Protein AF-A0A6V8P0T5-F1 (afdb_monomer)

Mean predicted aligned error: 10.93 Å

Organism: NCBI:txid2754717

Secondary structure (DSSP, 8-state):
-HHHHHHHHHHHHHHHHHHHTT-HHHHHHHHHHIIIIIIIIIIHHHHHHHHHHS-TT-HHHHHHHHHHHHHHHHHHHHHHHHHHHHHHHHHHHHHHHHHHSSTT-

Sequence (105 aa):
DRWAMSRLQTLTAKITSAYERFDFHEVYHLLRNFCVVDMSSFYLDILKDRLYTFKSDSKERRAAQWALNRILLTMTGLMNLSARYFVAWSKMTVRNINSTYIFFI

Structure (mmCIF, N/CA/C/O backbone):
data_AF-A0A6V8P0T5-F1
#
_entry.id   AF-A0A6V8P0T5-F1
#
loop_
_atom_site.group_PDB
_atom_site.id
_atom_site.type_symbol
_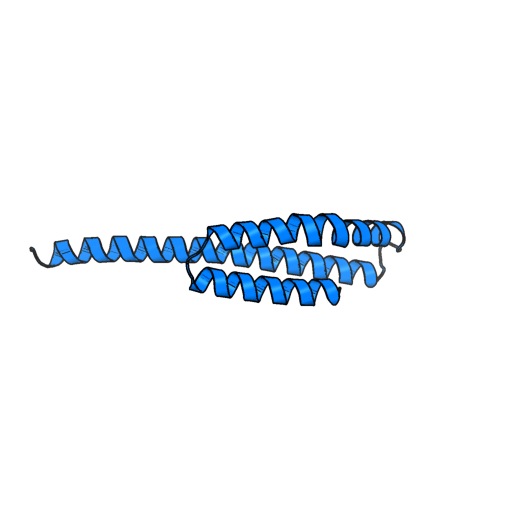atom_site.label_atom_id
_atom_site.label_alt_id
_atom_site.label_comp_id
_atom_site.label_asym_id
_atom_site.label_entity_id
_atom_site.label_seq_id
_atom_site.pdbx_PDB_ins_code
_atom_site.Cartn_x
_atom_site.Cartn_y
_atom_site.Cartn_z
_atom_site.occupancy
_atom_site.B_iso_or_equiv
_atom_site.auth_seq_id
_atom_site.auth_comp_id
_atom_site.auth_asym_id
_atom_site.auth_atom_id
_atom_site.pdbx_PDB_model_num
ATOM 1 N N . ASP A 1 1 ? 2.987 -1.683 -12.323 1.00 65.75 1 ASP A N 1
ATOM 2 C CA . ASP A 1 1 ? 2.450 -0.506 -11.598 1.00 65.75 1 ASP A CA 1
ATOM 3 C C . ASP A 1 1 ? 0.931 -0.513 -11.450 1.00 65.75 1 ASP A C 1
ATOM 5 O O . ASP A 1 1 ? 0.454 -0.559 -10.324 1.00 65.75 1 ASP A O 1
ATOM 9 N N . ARG A 1 2 ? 0.150 -0.546 -12.542 1.00 71.50 2 ARG A N 1
ATOM 10 C CA . ARG A 1 2 ? -1.331 -0.504 -12.478 1.00 71.50 2 ARG A CA 1
ATOM 11 C C . ARG A 1 2 ? -1.957 -1.638 -11.644 1.00 71.50 2 ARG A C 1
ATOM 13 O O . ARG A 1 2 ? -2.876 -1.388 -10.872 1.00 71.50 2 ARG A O 1
ATOM 20 N N . TRP A 1 3 ? -1.406 -2.852 -11.742 1.00 77.12 3 TRP A N 1
ATOM 21 C CA . TRP A 1 3 ? -1.812 -4.000 -10.917 1.00 77.12 3 TRP A CA 1
ATOM 22 C C . TRP A 1 3 ? -1.616 -3.738 -9.414 1.00 77.12 3 TRP A C 1
ATOM 24 O O . TRP A 1 3 ? -2.549 -3.900 -8.631 1.00 77.12 3 TRP A O 1
ATOM 34 N N . ALA A 1 4 ? -0.444 -3.225 -9.020 1.00 74.12 4 ALA A N 1
ATOM 35 C CA . ALA A 1 4 ? -0.137 -2.911 -7.626 1.00 74.12 4 ALA A CA 1
ATOM 36 C C . ALA A 1 4 ? -1.045 -1.799 -7.066 1.00 74.12 4 ALA A C 1
ATOM 38 O O . ALA A 1 4 ? -1.496 -1.890 -5.928 1.00 74.12 4 ALA A O 1
ATOM 39 N N . MET A 1 5 ? -1.387 -0.786 -7.875 1.00 75.94 5 MET A N 1
ATOM 40 C CA . MET A 1 5 ? -2.334 0.268 -7.474 1.00 75.94 5 MET A CA 1
ATOM 41 C C . MET A 1 5 ? -3.758 -0.265 -7.270 1.00 75.94 5 MET A C 1
ATOM 43 O O . MET A 1 5 ? -4.396 0.085 -6.279 1.00 75.94 5 MET A O 1
ATOM 47 N N . SER A 1 6 ? -4.247 -1.133 -8.163 1.00 83.38 6 SER A N 1
ATOM 48 C CA . SER A 1 6 ? -5.565 -1.769 -8.009 1.00 83.38 6 SER A CA 1
ATOM 49 C C . SER A 1 6 ? -5.624 -2.643 -6.755 1.00 83.38 6 SER A C 1
ATOM 51 O O . SER A 1 6 ? -6.632 -2.660 -6.040 1.00 83.38 6 SER A O 1
ATOM 53 N N . ARG A 1 7 ? -4.533 -3.359 -6.463 1.00 81.12 7 ARG A N 1
ATOM 54 C CA . ARG A 1 7 ? -4.430 -4.193 -5.268 1.00 81.12 7 ARG A CA 1
ATOM 55 C C . ARG A 1 7 ? -4.407 -3.351 -3.994 1.00 81.12 7 ARG A C 1
ATOM 57 O O . ARG A 1 7 ? -5.129 -3.664 -3.052 1.00 81.12 7 ARG A O 1
ATOM 64 N N . LEU A 1 8 ? -3.662 -2.246 -4.009 1.00 81.88 8 LEU A N 1
ATOM 65 C CA . LEU A 1 8 ? -3.612 -1.283 -2.912 1.00 81.88 8 LEU A CA 1
ATOM 66 C C . LEU A 1 8 ? -4.986 -0.657 -2.631 1.00 81.88 8 LEU A C 1
ATOM 68 O O . LEU A 1 8 ? -5.392 -0.621 -1.478 1.00 81.88 8 LEU A O 1
ATOM 72 N N . GLN A 1 9 ? -5.745 -0.254 -3.655 1.00 84.94 9 GLN A N 1
ATOM 73 C CA . GLN A 1 9 ? -7.120 0.236 -3.466 1.00 84.94 9 GLN A CA 1
ATOM 74 C C . GLN A 1 9 ? -8.029 -0.806 -2.804 1.00 84.94 9 GLN A C 1
ATOM 76 O O . GLN A 1 9 ? -8.774 -0.483 -1.880 1.00 84.94 9 GLN A O 1
ATOM 81 N N . THR A 1 10 ? -7.940 -2.063 -3.246 1.00 86.62 10 THR A N 1
ATOM 82 C CA . THR A 1 10 ? -8.717 -3.165 -2.658 1.00 86.62 10 THR A CA 1
ATOM 83 C C . THR A 1 10 ? -8.342 -3.379 -1.190 1.00 86.62 10 THR A C 1
ATOM 85 O O . THR A 1 10 ? -9.217 -3.589 -0.351 1.00 86.62 10 THR A O 1
ATOM 88 N N . LEU A 1 11 ? -7.047 -3.305 -0.866 1.00 84.94 11 LEU A N 1
ATOM 89 C CA . LEU A 1 11 ? -6.553 -3.406 0.504 1.00 84.94 11 LEU A CA 1
ATOM 90 C C . LEU A 1 11 ? -7.079 -2.257 1.371 1.00 84.94 11 LEU A C 1
ATOM 92 O O . LEU A 1 11 ? -7.588 -2.508 2.460 1.00 84.94 11 LEU A O 1
ATOM 96 N N . THR A 1 12 ? -6.995 -1.016 0.884 1.00 84.62 12 THR A N 1
ATOM 97 C CA . THR A 1 12 ? -7.489 0.160 1.608 1.00 84.62 12 THR A CA 1
ATOM 98 C C . THR A 1 12 ? -8.972 0.018 1.927 1.00 84.62 12 THR A C 1
ATOM 100 O O . THR A 1 12 ? -9.341 0.191 3.081 1.00 84.62 12 THR A O 1
ATOM 103 N N . ALA A 1 13 ? -9.802 -0.387 0.960 1.00 87.06 13 ALA A N 1
ATOM 104 C CA . ALA A 1 13 ? -11.230 -0.603 1.190 1.00 87.06 13 ALA A CA 1
ATOM 105 C C . ALA A 1 13 ? -11.492 -1.662 2.277 1.00 87.06 13 ALA A C 1
ATOM 107 O O . ALA A 1 13 ? -12.276 -1.428 3.194 1.00 87.06 13 ALA A O 1
ATOM 108 N N . LYS A 1 14 ? -10.787 -2.801 2.226 1.00 86.12 14 LYS A N 1
ATOM 109 C CA . LYS A 1 14 ? -10.916 -3.860 3.242 1.00 86.12 14 LYS A CA 1
ATOM 110 C C . LYS A 1 14 ? -10.503 -3.389 4.633 1.00 86.12 14 LYS A C 1
ATOM 112 O O . LYS A 1 14 ? -11.192 -3.694 5.603 1.00 86.12 14 LYS A O 1
ATOM 117 N N . ILE A 1 15 ? -9.399 -2.649 4.726 1.00 84.12 15 ILE A N 1
ATOM 118 C CA . ILE A 1 15 ? -8.897 -2.116 5.993 1.00 84.12 15 ILE A CA 1
ATOM 119 C C . ILE A 1 15 ? -9.867 -1.074 6.556 1.00 84.12 15 ILE A C 1
ATOM 121 O O . ILE A 1 15 ? -10.161 -1.119 7.745 1.00 84.12 15 ILE A O 1
ATOM 125 N N . THR A 1 16 ? -10.424 -0.190 5.724 1.00 83.50 16 THR A N 1
ATOM 126 C CA . THR A 1 16 ? -11.457 0.767 6.148 1.00 83.50 16 THR A CA 1
ATOM 127 C C . THR A 1 16 ? -12.682 0.051 6.716 1.00 83.50 16 THR A C 1
ATOM 129 O O . THR A 1 16 ? -13.096 0.364 7.828 1.00 83.50 16 THR A O 1
ATOM 132 N N . SER A 1 17 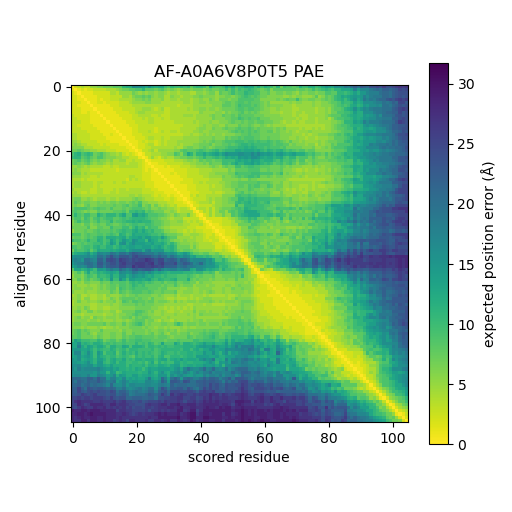? -13.206 -0.971 6.033 1.00 85.31 17 SER A N 1
ATOM 133 C CA . SER A 1 17 ? -14.342 -1.744 6.553 1.00 85.31 17 SER A CA 1
ATOM 134 C C . SER A 1 17 ? -14.006 -2.544 7.819 1.00 85.31 17 SER A C 1
ATOM 136 O O . SER A 1 17 ? -14.879 -2.772 8.651 1.00 85.31 17 SER A O 1
ATOM 138 N N . ALA A 1 18 ? -12.762 -3.000 7.985 1.00 83.44 18 ALA A N 1
ATOM 139 C CA . ALA A 1 18 ? -12.327 -3.661 9.216 1.00 83.44 18 ALA A CA 1
ATOM 140 C C . ALA A 1 18 ? -12.208 -2.667 10.388 1.00 83.44 18 ALA A C 1
ATOM 142 O O . ALA A 1 18 ? -12.612 -2.991 11.505 1.00 83.44 18 ALA A O 1
ATOM 143 N N . TYR A 1 19 ? -11.757 -1.435 10.123 1.00 76.75 19 TYR A N 1
ATOM 144 C CA . TYR A 1 19 ? -11.769 -0.346 11.103 1.00 76.75 19 TYR A CA 1
ATOM 145 C C . TYR A 1 19 ? -13.188 0.030 11.548 1.00 76.75 19 TYR A C 1
ATOM 147 O O . TYR A 1 19 ? -13.393 0.254 12.737 1.00 76.75 19 TYR A O 1
ATOM 155 N N . GLU A 1 20 ? -14.172 0.049 10.643 1.00 80.00 20 GLU A N 1
ATOM 156 C CA . GLU A 1 20 ? -15.586 0.287 10.994 1.00 80.00 20 GLU A CA 1
ATOM 157 C C . GLU A 1 20 ? -16.146 -0.778 11.946 1.00 80.00 20 GLU A C 1
ATOM 159 O O . GLU A 1 20 ? -16.978 -0.477 12.800 1.00 80.00 20 GLU A O 1
ATOM 164 N N . ARG A 1 21 ? -15.661 -2.020 11.835 1.00 83.00 21 ARG A N 1
ATOM 165 C CA . ARG A 1 21 ? -16.035 -3.132 12.721 1.00 83.00 21 ARG A CA 1
ATOM 166 C C . ARG A 1 21 ? -15.212 -3.196 14.012 1.00 83.00 21 ARG A C 1
ATOM 168 O O . ARG A 1 21 ? -15.417 -4.116 14.795 1.00 83.00 21 ARG A O 1
ATOM 175 N N . PHE A 1 22 ? -14.294 -2.248 14.232 1.00 73.75 22 PHE A N 1
ATOM 176 C CA . PHE A 1 22 ? -13.342 -2.234 15.352 1.00 73.75 22 PHE A CA 1
ATOM 177 C C . PHE A 1 22 ? -12.495 -3.513 15.483 1.00 73.75 22 PHE A C 1
ATOM 179 O O . PHE A 1 22 ? -11.965 -3.811 16.555 1.00 73.75 22 PHE A O 1
ATOM 186 N N . ASP A 1 23 ? -12.318 -4.256 14.389 1.00 80.31 23 ASP A N 1
ATOM 187 C CA . ASP A 1 23 ? -11.576 -5.513 14.393 1.00 80.31 23 ASP A CA 1
ATOM 188 C C . ASP A 1 23 ? -10.120 -5.282 13.972 1.00 80.31 23 ASP A C 1
ATOM 190 O O . ASP A 1 23 ? -9.731 -5.395 12.805 1.00 80.31 23 ASP A O 1
ATOM 194 N N . PHE A 1 24 ? -9.294 -4.901 14.947 1.00 75.31 24 PHE A N 1
ATOM 195 C CA . PHE A 1 24 ? -7.879 -4.612 14.716 1.00 75.31 24 PHE A CA 1
ATOM 196 C C . PHE A 1 24 ? -7.081 -5.859 14.319 1.00 75.31 24 PHE A C 1
ATOM 198 O O . PHE A 1 24 ? -6.076 -5.735 13.618 1.00 75.31 24 PHE A O 1
ATOM 205 N N . HIS A 1 25 ? -7.510 -7.053 14.739 1.00 81.44 25 HIS A N 1
ATOM 206 C CA . HIS A 1 25 ? -6.795 -8.291 14.434 1.00 81.44 25 HIS A CA 1
ATOM 207 C C . HIS A 1 25 ? -6.834 -8.583 12.931 1.00 81.44 25 HIS A C 1
ATOM 209 O O . HIS A 1 25 ? -5.798 -8.857 12.320 1.00 81.44 25 HIS A O 1
ATOM 215 N N . GLU A 1 26 ? -8.007 -8.409 12.321 1.00 83.56 26 GLU A N 1
ATOM 216 C CA . GLU A 1 26 ? -8.201 -8.565 10.879 1.00 83.56 26 GLU A CA 1
ATOM 217 C C . GLU A 1 26 ? -7.374 -7.548 10.074 1.00 83.56 26 GLU A C 1
ATOM 219 O O . GLU A 1 26 ? -6.754 -7.898 9.068 1.00 83.56 26 GLU A O 1
ATOM 224 N N . VAL A 1 27 ? -7.271 -6.297 10.544 1.00 83.25 27 VAL A N 1
ATOM 225 C CA . VAL A 1 27 ? -6.424 -5.271 9.903 1.00 83.25 27 VAL A CA 1
ATOM 226 C C . VAL A 1 27 ? -4.955 -5.703 9.868 1.00 83.25 27 VAL A C 1
ATOM 228 O O . VAL A 1 27 ? -4.310 -5.596 8.820 1.00 83.25 27 VAL A O 1
ATOM 231 N N . TYR A 1 28 ? -4.421 -6.214 10.984 1.00 81.81 28 TYR A N 1
ATOM 232 C CA . TYR A 1 28 ? -3.035 -6.687 11.049 1.00 81.81 28 TYR A CA 1
ATOM 233 C C . TYR A 1 28 ? -2.790 -7.883 10.124 1.00 81.81 28 TYR A C 1
ATOM 235 O O . TYR A 1 28 ? -1.771 -7.909 9.426 1.00 81.81 28 TYR A O 1
ATOM 243 N N . HIS A 1 29 ? -3.718 -8.842 10.070 1.00 86.12 29 HIS A N 1
ATOM 244 C CA . HIS A 1 29 ? -3.615 -9.989 9.163 1.00 86.12 29 HIS A CA 1
ATOM 245 C C . HIS A 1 29 ? -3.648 -9.571 7.699 1.00 86.12 29 HIS A C 1
ATOM 247 O O . HIS A 1 29 ? -2.785 -9.994 6.929 1.00 86.12 29 HIS A O 1
ATOM 2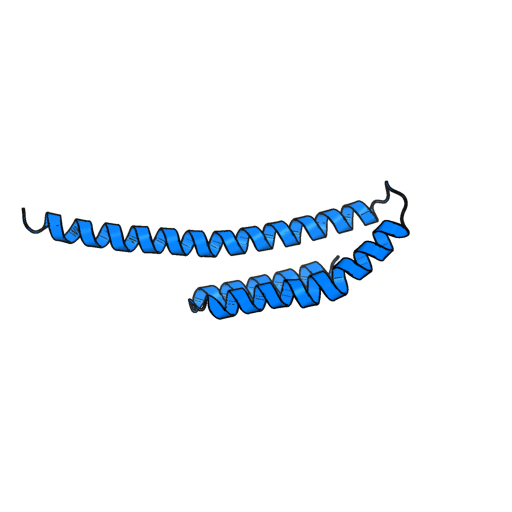53 N N . LEU A 1 30 ? -4.580 -8.697 7.313 1.00 85.25 30 LEU A N 1
ATOM 254 C CA . LEU A 1 30 ? -4.689 -8.186 5.946 1.00 85.25 30 LEU A CA 1
ATOM 255 C C . LEU A 1 30 ? -3.425 -7.435 5.517 1.00 85.25 30 LEU A C 1
ATOM 257 O O . LEU A 1 30 ? -2.915 -7.666 4.419 1.00 85.25 30 LEU A O 1
ATOM 261 N N . LEU A 1 31 ? -2.893 -6.575 6.390 1.00 83.00 31 LEU A N 1
ATOM 262 C CA . LEU A 1 31 ? -1.674 -5.817 6.119 1.00 83.00 31 LEU A CA 1
ATOM 263 C C . LEU A 1 31 ? -0.463 -6.744 5.970 1.00 83.00 31 LEU A C 1
ATOM 265 O O . LEU A 1 31 ? 0.299 -6.630 5.008 1.00 83.00 31 LEU A O 1
ATOM 269 N N . ARG A 1 32 ? -0.303 -7.694 6.899 1.00 83.62 32 ARG A N 1
ATOM 270 C CA . ARG A 1 32 ? 0.799 -8.659 6.872 1.00 83.62 32 ARG A CA 1
ATOM 271 C C . ARG A 1 32 ? 0.732 -9.545 5.633 1.00 83.62 32 ARG A C 1
ATOM 273 O O . ARG A 1 32 ? 1.753 -9.751 4.983 1.00 83.62 32 ARG A O 1
ATOM 280 N N . ASN A 1 33 ? -0.453 -10.042 5.291 1.00 85.62 33 ASN A N 1
ATOM 281 C CA . ASN A 1 33 ? -0.653 -10.886 4.119 1.00 85.62 33 ASN A CA 1
ATOM 282 C C . ASN A 1 33 ? -0.313 -10.126 2.826 1.00 85.62 33 ASN A C 1
ATOM 284 O O . ASN A 1 33 ? 0.414 -10.639 1.982 1.00 85.62 33 ASN A O 1
ATOM 288 N N . PHE A 1 34 ? -0.729 -8.862 2.714 1.00 83.44 34 PHE A N 1
ATOM 289 C CA . PHE A 1 34 ? -0.358 -8.007 1.585 1.00 83.44 34 PHE A CA 1
ATOM 290 C C . PHE A 1 34 ? 1.160 -7.781 1.482 1.00 83.44 34 PHE A C 1
ATOM 292 O O . PHE A 1 34 ? 1.732 -7.907 0.400 1.00 83.44 34 PHE A O 1
ATOM 299 N N . CYS A 1 35 ? 1.846 -7.513 2.598 1.00 80.44 35 CYS A N 1
ATOM 300 C CA . CYS A 1 35 ? 3.307 -7.395 2.605 1.00 80.44 35 CYS A CA 1
ATOM 301 C C . CYS A 1 35 ? 4.015 -8.658 2.120 1.00 80.44 35 CYS A C 1
ATOM 303 O O . CYS A 1 35 ? 4.942 -8.580 1.314 1.00 80.44 35 CYS A O 1
ATOM 305 N N . VAL A 1 36 ? 3.614 -9.811 2.649 1.00 81.00 36 VAL A N 1
ATOM 306 C CA . VAL A 1 36 ? 4.313 -11.075 2.407 1.00 81.00 36 VAL A CA 1
ATOM 307 C C . VAL A 1 36 ? 3.999 -11.610 1.011 1.00 81.00 36 VAL A C 1
ATOM 309 O O . VAL A 1 36 ? 4.911 -11.980 0.278 1.00 81.00 36 VAL A O 1
ATOM 312 N N . VAL A 1 37 ? 2.729 -11.615 0.612 1.00 78.31 37 VAL A N 1
ATOM 313 C CA . VAL A 1 37 ? 2.300 -12.223 -0.653 1.00 78.31 37 VAL A CA 1
ATOM 314 C C . VAL A 1 37 ? 2.468 -11.252 -1.817 1.00 78.31 37 VAL A C 1
ATOM 316 O O . VAL A 1 37 ? 3.186 -11.547 -2.767 1.00 78.31 37 VAL A O 1
ATOM 319 N N . ASP A 1 38 ? 1.858 -10.070 -1.746 1.00 76.31 38 ASP A N 1
ATOM 320 C CA . ASP A 1 38 ? 1.826 -9.161 -2.896 1.00 76.31 38 ASP A CA 1
ATOM 321 C C . ASP A 1 38 ? 3.150 -8.387 -3.040 1.00 76.31 38 ASP A C 1
ATOM 323 O O . ASP A 1 38 ? 3.670 -8.229 -4.149 1.00 76.31 38 ASP A O 1
ATOM 327 N N . MET A 1 39 ? 3.735 -7.928 -1.926 1.00 73.50 39 MET A N 1
ATOM 328 C CA . MET A 1 39 ? 4.973 -7.145 -1.966 1.00 73.50 39 MET A CA 1
ATOM 329 C C . MET A 1 39 ? 6.219 -8.029 -2.099 1.00 73.50 39 MET A C 1
ATOM 331 O O . MET A 1 39 ? 7.001 -7.840 -3.031 1.00 73.50 39 MET A O 1
ATOM 335 N N . SER A 1 40 ? 6.410 -8.992 -1.193 1.00 77.31 40 SER A N 1
AT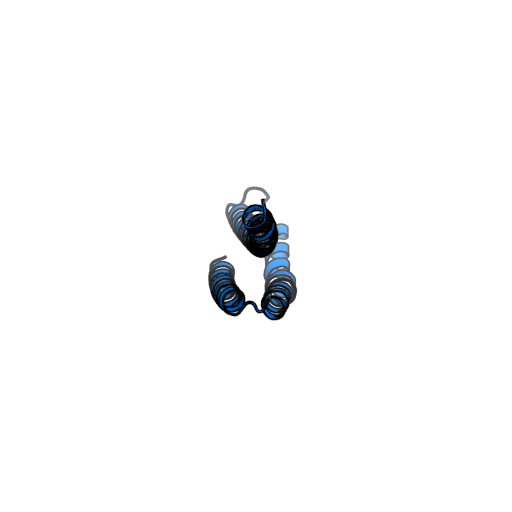OM 336 C CA . SER A 1 40 ? 7.651 -9.773 -1.140 1.00 77.31 40 SER A CA 1
ATOM 337 C C . SER A 1 40 ? 7.771 -10.777 -2.281 1.00 77.31 40 SER A C 1
ATOM 339 O O . SER A 1 40 ? 8.819 -10.833 -2.914 1.00 77.31 40 SER A O 1
ATOM 341 N N . SER A 1 41 ? 6.721 -11.559 -2.549 1.00 74.62 41 SER A N 1
ATOM 342 C CA . SER A 1 41 ? 6.794 -12.655 -3.526 1.00 74.62 41 SER A CA 1
ATOM 343 C C . SER A 1 41 ? 6.632 -12.209 -4.978 1.00 74.62 41 SER A C 1
ATOM 345 O O . SER A 1 41 ? 7.105 -12.906 -5.866 1.00 74.62 41 SER A O 1
ATOM 347 N N . PHE A 1 42 ? 5.932 -11.106 -5.246 1.00 71.62 42 PHE A N 1
ATOM 348 C CA . PHE A 1 42 ? 5.611 -10.721 -6.623 1.00 71.62 42 PHE A CA 1
ATOM 349 C C . PHE A 1 42 ? 6.250 -9.392 -7.009 1.00 71.62 42 PHE A C 1
ATOM 351 O O . PHE A 1 42 ? 6.932 -9.282 -8.028 1.00 71.62 42 PHE A O 1
ATOM 358 N N . TYR A 1 43 ? 6.064 -8.362 -6.181 1.00 74.56 43 TYR A N 1
ATOM 359 C CA . TYR A 1 43 ? 6.529 -7.027 -6.532 1.00 74.56 43 TYR A CA 1
ATOM 360 C C . TYR A 1 43 ? 8.054 -6.887 -6.446 1.00 74.56 43 TYR A C 1
ATOM 362 O O . TYR A 1 43 ? 8.649 -6.313 -7.355 1.00 74.56 43 TYR A O 1
ATOM 370 N N . LEU A 1 44 ? 8.700 -7.418 -5.400 1.00 72.50 44 LEU A N 1
ATOM 371 C CA . LEU A 1 44 ? 10.158 -7.327 -5.250 1.00 72.50 44 LEU A CA 1
ATOM 372 C C . LEU A 1 44 ? 10.920 -8.152 -6.291 1.00 72.50 44 LEU A C 1
ATOM 374 O O . LEU A 1 44 ? 11.971 -7.698 -6.736 1.00 72.50 44 LEU A O 1
ATOM 378 N N . ASP A 1 45 ? 10.400 -9.300 -6.721 1.00 76.44 45 ASP A N 1
ATOM 379 C CA . ASP A 1 45 ? 11.063 -10.117 -7.744 1.00 76.44 45 ASP A CA 1
ATOM 380 C C . ASP A 1 45 ? 10.996 -9.458 -9.128 1.00 76.44 45 ASP A C 1
ATOM 382 O O . ASP A 1 45 ? 12.017 -9.340 -9.806 1.00 76.44 45 ASP A O 1
ATOM 386 N N . ILE A 1 46 ? 9.845 -8.885 -9.497 1.00 76.81 46 ILE A N 1
ATOM 387 C CA . ILE A 1 46 ? 9.713 -8.086 -10.729 1.00 76.81 46 ILE A CA 1
ATOM 388 C C . ILE A 1 46 ? 10.552 -6.802 -10.648 1.00 76.81 46 ILE A C 1
ATOM 390 O O . ILE A 1 46 ? 11.128 -6.359 -11.645 1.00 76.81 46 ILE A O 1
ATOM 394 N N . LEU A 1 47 ? 10.619 -6.173 -9.471 1.00 74.88 47 LEU A N 1
ATOM 395 C CA . LEU A 1 47 ? 11.399 -4.955 -9.274 1.00 74.88 47 LEU A CA 1
ATOM 396 C C . LEU A 1 47 ? 12.897 -5.227 -9.404 1.00 74.88 47 LEU A C 1
ATOM 398 O O . LEU A 1 47 ? 13.579 -4.431 -10.041 1.00 74.88 47 LEU A O 1
ATOM 402 N N . LYS A 1 48 ? 13.399 -6.325 -8.824 1.00 74.06 48 LYS A N 1
ATOM 403 C CA . LYS A 1 48 ? 14.803 -6.739 -8.942 1.00 74.06 48 LYS A CA 1
ATOM 404 C C . LYS A 1 48 ? 15.178 -6.911 -10.406 1.00 74.06 48 LYS A C 1
ATOM 406 O O . LYS A 1 48 ? 16.129 -6.276 -10.847 1.00 74.06 48 LYS A O 1
ATOM 411 N N . ASP A 1 49 ? 14.388 -7.664 -11.167 1.00 71.38 49 ASP A N 1
ATOM 412 C CA . ASP A 1 49 ? 14.651 -7.895 -12.589 1.00 71.38 49 ASP A CA 1
ATOM 413 C C . ASP A 1 49 ? 14.714 -6.577 -13.383 1.00 71.38 49 ASP A C 1
ATOM 415 O O . ASP A 1 49 ? 15.667 -6.322 -14.122 1.00 71.38 49 ASP A O 1
ATOM 419 N N . ARG A 1 50 ? 13.788 -5.641 -13.125 1.00 68.81 50 ARG A N 1
ATOM 420 C CA . ARG A 1 50 ? 13.846 -4.297 -13.732 1.00 68.81 50 ARG A CA 1
ATOM 421 C C . ARG A 1 50 ? 15.020 -3.447 -13.247 1.00 68.81 50 ARG A C 1
ATOM 423 O O . ARG A 1 50 ? 15.536 -2.631 -14.006 1.00 68.81 50 ARG A O 1
ATOM 430 N N . LEU A 1 51 ? 15.430 -3.573 -11.989 1.00 66.62 51 LEU A N 1
ATOM 431 C CA . LEU A 1 51 ? 16.552 -2.799 -11.460 1.00 66.62 51 LEU A CA 1
ATOM 432 C C . LEU A 1 51 ? 17.887 -3.262 -12.055 1.00 66.62 51 LEU A C 1
ATOM 434 O O . LEU A 1 51 ? 18.784 -2.435 -12.205 1.00 66.62 51 LEU A O 1
ATOM 438 N N . TYR A 1 52 ? 18.004 -4.556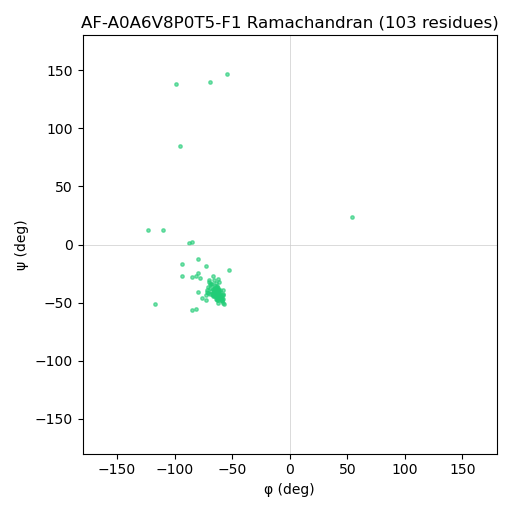 -12.370 1.00 68.25 52 TYR A N 1
ATOM 439 C CA . TYR A 1 52 ? 19.214 -5.159 -12.927 1.00 68.25 52 TYR A CA 1
ATOM 440 C C . TYR A 1 52 ? 19.316 -5.028 -14.452 1.00 68.25 52 TYR A C 1
ATOM 442 O O . TYR A 1 52 ? 20.426 -4.967 -14.972 1.00 68.25 52 TYR A O 1
ATOM 450 N N . THR A 1 53 ? 18.191 -4.946 -15.169 1.00 64.94 53 THR A N 1
ATOM 451 C CA . THR A 1 53 ? 18.178 -4.890 -16.644 1.00 64.94 53 THR A CA 1
ATOM 452 C C . THR A 1 53 ? 18.158 -3.474 -17.227 1.00 64.94 53 THR A C 1
ATOM 454 O O . THR A 1 53 ? 18.658 -3.264 -18.333 1.00 64.94 53 THR A O 1
ATOM 457 N N . PHE A 1 54 ? 17.625 -2.475 -16.515 1.00 60.03 54 PHE A N 1
ATOM 458 C CA . PHE A 1 54 ? 17.494 -1.115 -17.048 1.00 60.03 54 PHE A CA 1
ATOM 459 C C . PHE A 1 54 ? 18.619 -0.170 -16.590 1.00 60.03 54 PHE A C 1
ATOM 461 O O . PHE A 1 54 ? 19.000 -0.125 -15.421 1.00 60.03 54 PHE A O 1
ATOM 468 N N . LYS A 1 55 ? 19.116 0.660 -17.522 1.00 59.09 55 LYS A N 1
ATOM 469 C CA . LYS A 1 55 ? 20.101 1.729 -17.262 1.00 59.09 55 LYS A CA 1
ATOM 470 C C . LYS A 1 55 ? 19.605 2.675 -16.154 1.00 59.09 55 LYS A C 1
ATOM 472 O O . LYS A 1 55 ? 18.405 2.953 -16.053 1.00 59.09 55 LYS A O 1
ATOM 477 N N . SER A 1 56 ? 20.540 3.207 -15.366 1.00 60.19 56 SER A N 1
ATOM 478 C CA . SER A 1 56 ? 20.312 3.999 -14.144 1.00 60.19 56 SER A CA 1
ATOM 479 C C . SER A 1 56 ? 19.357 5.199 -14.280 1.00 60.19 56 SER A C 1
ATOM 481 O O . SER A 1 56 ? 18.770 5.593 -13.275 1.00 60.19 56 SER A O 1
ATOM 483 N N . ASP A 1 57 ? 19.154 5.734 -15.489 1.00 61.69 57 ASP A N 1
ATOM 484 C CA . ASP A 1 57 ? 18.351 6.943 -15.762 1.00 61.69 57 ASP A CA 1
ATOM 485 C C . ASP A 1 57 ? 17.016 6.682 -16.506 1.00 61.69 57 ASP A C 1
ATOM 487 O O . ASP A 1 57 ? 16.349 7.585 -17.016 1.00 61.69 57 ASP A O 1
ATOM 491 N N . SER A 1 58 ? 16.599 5.418 -16.590 1.00 70.00 58 SER A N 1
ATOM 492 C CA . SER A 1 58 ? 15.352 5.025 -17.257 1.00 70.00 58 SER A CA 1
ATOM 493 C C . SER A 1 58 ? 14.097 5.490 -16.489 1.00 70.00 58 SER A C 1
ATOM 495 O O . SER A 1 58 ? 14.022 5.442 -15.254 1.00 70.00 58 SER A O 1
ATOM 497 N N . LYS A 1 59 ? 13.072 5.952 -17.223 1.00 72.06 59 LYS A N 1
ATOM 498 C CA . LYS A 1 59 ? 11.789 6.427 -16.655 1.00 72.06 59 LYS A CA 1
ATOM 499 C C . LYS A 1 59 ? 11.055 5.311 -15.909 1.00 72.06 59 LYS A C 1
ATOM 501 O O . LYS A 1 59 ? 10.361 5.572 -14.927 1.00 72.06 59 LYS A O 1
ATOM 506 N N . GLU A 1 60 ? 11.255 4.080 -16.345 1.00 71.25 60 GLU A N 1
ATOM 507 C CA . GLU A 1 60 ? 10.680 2.852 -15.819 1.00 71.25 60 GLU A CA 1
ATOM 508 C C . GLU A 1 60 ? 11.136 2.607 -14.375 1.00 71.25 60 GLU A C 1
ATOM 510 O O . GLU A 1 60 ? 10.332 2.201 -13.533 1.00 71.25 60 GLU A O 1
ATOM 515 N N . ARG A 1 61 ? 12.394 2.942 -14.049 1.00 70.31 61 ARG A N 1
ATOM 516 C CA . ARG A 1 61 ? 12.926 2.834 -12.684 1.00 70.31 61 ARG A CA 1
ATOM 517 C C . ARG A 1 61 ? 12.284 3.855 -11.746 1.00 70.31 61 ARG A C 1
ATOM 519 O O . ARG A 1 61 ? 11.891 3.503 -10.636 1.00 70.31 61 ARG A O 1
ATOM 526 N N . ARG A 1 62 ? 12.109 5.102 -12.208 1.00 74.50 62 ARG A N 1
ATOM 527 C CA . ARG A 1 62 ? 11.426 6.164 -11.442 1.00 74.50 62 ARG A CA 1
ATOM 528 C C . ARG A 1 62 ? 9.951 5.839 -11.200 1.00 74.50 62 ARG A C 1
ATOM 530 O O . ARG A 1 62 ? 9.458 6.060 -10.097 1.00 74.50 62 ARG A O 1
ATOM 537 N N . ALA A 1 63 ? 9.262 5.276 -12.193 1.00 76.62 63 ALA A N 1
ATOM 538 C CA . ALA A 1 63 ? 7.873 4.839 -12.050 1.00 76.62 63 ALA A CA 1
ATOM 539 C C . ALA A 1 63 ? 7.727 3.748 -10.975 1.00 76.62 63 ALA A C 1
ATOM 541 O O . ALA A 1 63 ? 6.857 3.838 -10.107 1.00 76.62 63 ALA A O 1
ATOM 542 N N . ALA A 1 64 ? 8.637 2.771 -10.973 1.00 74.12 64 ALA A N 1
ATOM 543 C CA . ALA A 1 64 ? 8.624 1.691 -9.997 1.00 74.12 64 ALA A CA 1
ATOM 544 C C . ALA A 1 64 ? 8.960 2.176 -8.571 1.00 74.12 64 ALA A C 1
ATOM 546 O O . ALA A 1 64 ? 8.305 1.769 -7.608 1.00 74.12 64 ALA A O 1
ATOM 547 N N . GLN A 1 65 ? 9.923 3.098 -8.437 1.00 76.44 65 GLN A N 1
ATOM 548 C CA . GLN A 1 65 ? 10.247 3.766 -7.169 1.00 76.44 65 GLN A CA 1
ATOM 549 C C . GLN A 1 65 ? 9.069 4.586 -6.631 1.00 76.44 65 GLN A C 1
ATOM 551 O O . GLN A 1 65 ? 8.775 4.530 -5.438 1.00 76.44 65 GLN A O 1
ATOM 556 N N . TRP A 1 66 ? 8.361 5.314 -7.500 1.00 82.50 66 TRP A N 1
ATOM 557 C CA . TRP A 1 66 ? 7.176 6.077 -7.110 1.00 82.50 66 TRP A CA 1
ATOM 558 C C . TRP A 1 66 ? 6.053 5.168 -6.606 1.00 82.50 66 TRP A C 1
ATOM 560 O O . TRP A 1 66 ? 5.463 5.436 -5.559 1.00 82.50 66 TRP A O 1
ATOM 570 N N . ALA A 1 67 ? 5.788 4.064 -7.308 1.00 78.81 67 ALA A N 1
ATOM 571 C CA . ALA A 1 67 ? 4.785 3.092 -6.888 1.00 78.81 67 ALA A CA 1
ATOM 572 C C . ALA A 1 67 ? 5.135 2.463 -5.527 1.00 78.81 67 ALA A C 1
ATOM 574 O O . ALA A 1 67 ? 4.266 2.370 -4.660 1.00 78.81 67 ALA A O 1
ATOM 575 N N . LEU A 1 68 ? 6.408 2.121 -5.300 1.00 77.06 68 LEU A N 1
ATOM 576 C CA . LEU A 1 68 ? 6.877 1.564 -4.027 1.00 77.06 68 LEU A CA 1
ATOM 577 C C . LEU A 1 68 ? 6.750 2.579 -2.883 1.00 77.06 68 LEU A C 1
ATOM 579 O O . LEU A 1 68 ? 6.222 2.250 -1.822 1.00 77.06 68 LEU A O 1
ATOM 583 N N . ASN A 1 69 ? 7.137 3.834 -3.123 1.00 81.81 69 ASN A N 1
ATOM 584 C CA . ASN A 1 69 ? 6.976 4.913 -2.149 1.00 81.81 69 ASN A CA 1
ATOM 585 C C . ASN A 1 69 ? 5.496 5.134 -1.791 1.00 81.81 69 ASN A C 1
ATOM 587 O O . ASN A 1 69 ? 5.142 5.292 -0.626 1.00 81.81 69 ASN A O 1
ATOM 591 N N . ARG A 1 70 ? 4.596 5.072 -2.779 1.00 82.62 70 ARG A N 1
ATOM 592 C CA . ARG A 1 70 ? 3.158 5.234 -2.541 1.00 82.62 70 ARG A CA 1
ATOM 593 C C . ARG A 1 70 ? 2.568 4.095 -1.711 1.00 82.62 70 ARG A C 1
ATOM 595 O O . ARG A 1 70 ? 1.726 4.354 -0.850 1.00 82.62 70 ARG A O 1
ATOM 602 N N . ILE A 1 71 ? 3.017 2.860 -1.942 1.00 79.69 71 ILE A N 1
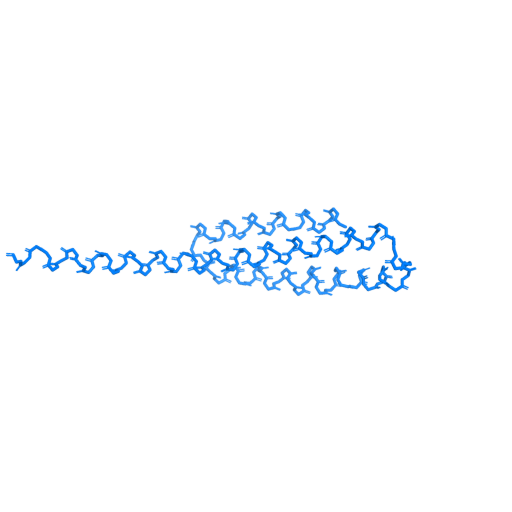ATOM 603 C CA . ILE A 1 71 ? 2.624 1.699 -1.133 1.00 79.69 71 ILE A CA 1
ATOM 604 C C . ILE A 1 71 ? 3.088 1.893 0.312 1.00 79.69 71 ILE A C 1
ATOM 606 O O . ILE A 1 71 ? 2.265 1.816 1.223 1.00 79.69 71 ILE A O 1
ATOM 610 N N . LEU A 1 72 ? 4.362 2.240 0.511 1.00 78.94 72 LEU A N 1
ATOM 611 C CA . LEU A 1 72 ? 4.939 2.479 1.833 1.00 78.94 72 LEU A CA 1
ATOM 612 C C . LEU A 1 72 ? 4.194 3.587 2.594 1.00 78.94 72 LEU A C 1
ATOM 614 O O . LEU A 1 72 ? 3.751 3.369 3.717 1.00 78.94 72 LEU A O 1
ATOM 618 N N . LEU A 1 73 ? 3.977 4.745 1.963 1.00 82.06 73 LEU A N 1
ATOM 619 C CA . LEU A 1 73 ? 3.234 5.864 2.554 1.00 82.06 73 LEU A CA 1
ATOM 620 C C . LEU A 1 73 ? 1.811 5.474 2.959 1.00 82.06 73 LEU A C 1
ATOM 622 O O . LEU A 1 73 ? 1.349 5.852 4.035 1.00 82.06 73 LEU A O 1
ATOM 626 N N . THR A 1 74 ? 1.117 4.707 2.115 1.00 80.06 74 THR A N 1
ATOM 627 C CA . THR A 1 74 ? -0.244 4.242 2.417 1.00 80.06 74 THR A CA 1
ATOM 628 C C . THR A 1 74 ? -0.233 3.324 3.637 1.00 80.06 74 THR A C 1
ATOM 630 O O . THR A 1 74 ? -1.053 3.483 4.536 1.00 80.06 74 THR A O 1
ATOM 633 N N . MET A 1 75 ? 0.729 2.405 3.712 1.00 75.31 75 MET A N 1
ATOM 634 C CA . MET A 1 75 ? 0.888 1.503 4.849 1.00 75.31 75 MET A CA 1
ATOM 635 C C . MET A 1 75 ? 1.190 2.242 6.155 1.00 75.31 75 MET A C 1
ATOM 637 O O . MET A 1 75 ? 0.526 2.005 7.164 1.00 75.31 75 MET A O 1
ATOM 641 N N . THR A 1 76 ? 2.144 3.175 6.139 1.00 79.50 76 THR A N 1
ATOM 642 C CA . THR A 1 76 ? 2.469 3.998 7.312 1.00 79.50 76 THR A CA 1
ATOM 643 C C . THR A 1 76 ? 1.279 4.864 7.730 1.00 79.50 76 THR A C 1
ATOM 645 O O . THR A 1 76 ? 1.009 5.004 8.922 1.00 79.50 76 THR A O 1
ATOM 648 N N . GLY A 1 77 ? 0.513 5.392 6.771 1.00 81.19 77 GLY A N 1
ATOM 649 C CA . GLY A 1 77 ? -0.724 6.126 7.041 1.00 81.19 77 GLY A CA 1
ATOM 650 C C . GLY A 1 77 ? -1.791 5.268 7.727 1.00 81.19 77 GLY A C 1
ATOM 651 O O . GLY A 1 77 ? -2.418 5.717 8.684 1.00 81.19 77 GLY A O 1
ATOM 652 N N . LEU A 1 78 ? -1.959 4.016 7.293 1.00 74.12 78 LEU A N 1
ATOM 653 C CA . LEU A 1 78 ? -2.903 3.074 7.898 1.00 74.12 78 LEU A CA 1
ATOM 654 C C . LEU A 1 78 ? -2.477 2.628 9.304 1.00 74.12 78 LEU A C 1
ATOM 656 O O . LEU A 1 78 ? -3.345 2.455 10.156 1.00 74.12 78 LEU A O 1
ATOM 660 N N . MET A 1 79 ? -1.174 2.498 9.579 1.00 73.75 79 MET A N 1
ATOM 661 C CA . MET A 1 79 ? -0.667 2.284 10.946 1.00 73.75 79 MET A CA 1
ATOM 662 C C . MET A 1 79 ? -0.849 3.523 11.830 1.00 73.75 79 MET A C 1
ATOM 664 O O . MET A 1 79 ? -1.186 3.405 13.002 1.00 73.75 79 MET A O 1
ATOM 668 N N . ASN A 1 80 ? -0.667 4.727 11.287 1.00 75.75 80 ASN A N 1
ATOM 669 C CA . ASN A 1 80 ? -0.938 5.954 12.036 1.00 75.75 80 ASN A CA 1
ATOM 670 C C . ASN A 1 80 ? -2.430 6.080 12.396 1.00 75.75 80 ASN A C 1
ATOM 672 O O . ASN A 1 80 ? -2.787 6.592 13.456 1.00 75.75 80 ASN A O 1
ATOM 676 N N . LEU A 1 81 ? -3.319 5.584 11.533 1.00 71.38 81 LEU A N 1
ATOM 677 C CA . LEU A 1 81 ? -4.754 5.616 11.782 1.00 71.38 81 LEU A CA 1
ATOM 678 C C . LEU A 1 81 ? -5.143 4.819 13.043 1.00 71.38 81 LEU A C 1
ATOM 680 O O . LEU A 1 81 ? -5.896 5.348 13.861 1.00 71.38 81 LEU A O 1
ATOM 684 N N . SER A 1 82 ? -4.589 3.620 13.269 1.00 67.69 82 SER A N 1
ATOM 685 C CA . SER A 1 82 ? -4.848 2.867 14.511 1.00 67.69 82 SER A CA 1
ATOM 686 C C . SER A 1 82 ? -4.345 3.610 15.750 1.00 67.69 82 SER A C 1
ATOM 688 O O . SER A 1 82 ? -5.073 3.716 16.739 1.00 67.69 82 SER A O 1
ATOM 690 N N . ALA A 1 83 ? -3.150 4.204 15.684 1.00 68.69 83 ALA A N 1
ATOM 691 C CA . ALA A 1 83 ? -2.609 5.019 16.770 1.00 68.69 83 ALA A CA 1
ATOM 692 C C . ALA A 1 83 ? -3.505 6.234 17.074 1.00 68.69 83 ALA A C 1
ATOM 694 O O . ALA A 1 83 ? -3.744 6.567 18.236 1.00 68.69 83 ALA A O 1
ATOM 695 N N . ARG A 1 84 ? -4.069 6.873 16.043 1.00 66.06 84 ARG A N 1
ATOM 696 C CA . ARG A 1 84 ? -4.979 8.014 16.197 1.00 66.06 84 ARG A CA 1
ATOM 697 C C . ARG A 1 84 ? -6.287 7.628 16.888 1.00 66.06 84 ARG A C 1
ATOM 699 O O . ARG A 1 84 ? -6.742 8.378 17.750 1.00 66.06 84 ARG A O 1
ATOM 706 N N . TYR A 1 85 ? -6.870 6.475 16.557 1.00 66.81 85 TYR A N 1
ATOM 707 C CA . TYR A 1 85 ? -8.055 5.966 17.256 1.00 66.81 85 TYR A CA 1
ATOM 708 C C . TYR A 1 85 ? -7.755 5.606 18.715 1.00 66.81 85 TYR A C 1
ATOM 710 O O . TYR A 1 85 ? -8.548 5.942 19.592 1.00 66.81 85 TYR A O 1
ATOM 718 N N . PHE A 1 86 ? -6.589 5.021 18.998 1.00 68.06 86 PHE A N 1
ATOM 719 C CA . PHE A 1 86 ? -6.145 4.747 20.368 1.00 68.06 86 PHE A CA 1
ATOM 720 C C . PHE A 1 86 ? -6.005 6.032 21.204 1.00 68.06 86 PHE A C 1
ATOM 722 O O . PHE A 1 86 ? -6.525 6.116 22.316 1.00 68.06 86 PHE A O 1
ATOM 729 N N . VAL A 1 87 ? -5.377 7.076 20.648 1.00 69.62 87 VAL A N 1
ATOM 730 C CA . VAL A 1 87 ? -5.253 8.389 21.310 1.00 69.62 87 VAL A CA 1
ATOM 731 C C . VAL A 1 87 ? -6.616 9.067 21.492 1.00 69.62 87 VAL A C 1
ATOM 733 O O . VAL A 1 87 ? -6.853 9.724 22.505 1.00 69.62 87 VAL A O 1
ATOM 736 N N . ALA A 1 88 ? -7.529 8.933 20.528 1.00 72.50 88 ALA A N 1
ATOM 737 C CA . ALA A 1 88 ? -8.882 9.470 20.656 1.00 72.50 88 ALA A CA 1
ATOM 738 C C . ALA A 1 88 ? -9.667 8.764 21.774 1.00 72.50 88 ALA A C 1
ATOM 740 O O . ALA A 1 88 ? -10.309 9.436 22.582 1.00 72.50 88 ALA A O 1
ATOM 741 N N . TRP A 1 89 ? -9.564 7.435 21.867 1.00 61.16 89 TRP A N 1
ATOM 742 C CA . TRP A 1 89 ? -10.191 6.646 22.926 1.00 61.16 89 TRP A CA 1
ATOM 743 C C . TRP A 1 89 ? -9.632 6.990 24.315 1.00 61.16 89 TRP A C 1
ATOM 745 O O . TRP A 1 89 ? -10.418 7.205 25.238 1.00 61.16 89 TRP A O 1
ATOM 755 N N . SER A 1 90 ? -8.308 7.150 24.462 1.00 71.44 90 SER A N 1
ATOM 756 C CA . SER A 1 90 ? -7.694 7.547 25.743 1.00 71.44 90 SER A CA 1
ATOM 757 C C . SER A 1 90 ? -8.094 8.962 26.178 1.00 71.44 90 SER A C 1
ATOM 759 O O . SER A 1 90 ? -8.390 9.208 27.348 1.00 71.44 90 SER A O 1
ATOM 761 N N . LYS A 1 91 ? -8.197 9.902 25.227 1.00 66.50 91 LYS A N 1
ATOM 762 C CA . LYS A 1 91 ? -8.738 11.242 25.500 1.00 66.50 91 LYS A CA 1
ATOM 763 C C . LYS A 1 91 ? -10.200 11.192 25.946 1.00 66.50 91 LYS A C 1
ATOM 765 O O . LYS A 1 91 ? -10.596 11.999 26.785 1.00 66.50 91 LYS A O 1
ATOM 770 N N . MET A 1 92 ? -11.000 10.271 25.407 1.00 64.44 92 MET A N 1
ATOM 771 C CA . MET A 1 92 ? -12.415 10.129 25.761 1.00 64.44 92 MET A CA 1
ATOM 772 C C . MET A 1 92 ? -12.605 9.553 27.173 1.00 64.44 92 MET A C 1
ATOM 774 O O . MET A 1 92 ? -13.447 10.054 27.916 1.00 64.44 92 MET A O 1
ATOM 778 N N . THR A 1 93 ? -11.783 8.580 27.584 1.00 60.41 93 THR A N 1
ATOM 779 C CA . THR A 1 93 ? -11.793 8.030 28.954 1.00 60.41 93 THR A CA 1
ATOM 780 C C . THR A 1 93 ? -11.348 9.064 29.991 1.00 60.41 93 THR A C 1
ATOM 782 O O . THR A 1 93 ? -12.031 9.242 30.995 1.00 60.41 93 THR A O 1
ATOM 785 N N . VAL A 1 94 ? -10.281 9.830 29.729 1.00 61.88 94 VAL A N 1
ATOM 786 C CA . VAL A 1 94 ? -9.812 10.893 30.648 1.00 61.88 94 VAL A CA 1
ATOM 787 C C . VAL A 1 94 ? -10.832 12.029 30.792 1.00 61.88 94 VAL A C 1
ATOM 789 O O . VAL A 1 94 ? -11.011 12.578 31.879 1.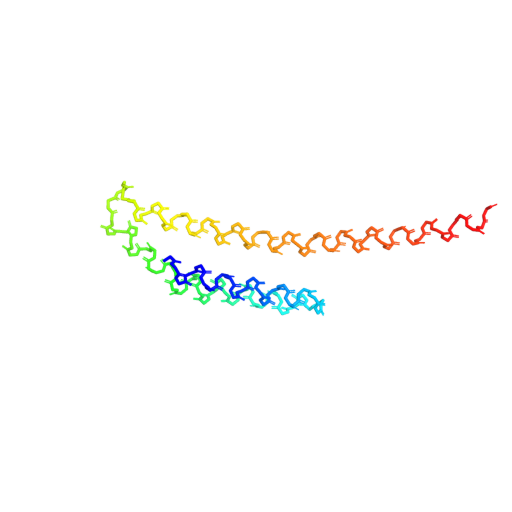00 61.88 94 VAL A O 1
ATOM 792 N N . ARG A 1 95 ? -11.551 12.376 29.719 1.00 57.75 95 ARG A N 1
ATOM 793 C CA . ARG A 1 95 ? -12.580 13.425 29.766 1.00 57.75 95 ARG A CA 1
ATOM 794 C C . ARG A 1 95 ? -13.816 13.011 30.576 1.00 57.75 95 ARG A C 1
ATOM 796 O O . ARG A 1 95 ? -14.436 13.875 31.185 1.00 57.75 95 ARG A O 1
ATOM 803 N N . ASN A 1 96 ? -14.150 11.719 30.612 1.00 52.25 96 ASN A N 1
ATOM 804 C CA . ASN A 1 96 ? -15.269 11.197 31.402 1.00 52.25 96 ASN A CA 1
ATOM 805 C C . ASN A 1 96 ? -14.954 11.211 32.913 1.00 52.25 96 ASN A C 1
ATOM 807 O O . ASN A 1 96 ? -15.768 11.672 33.704 1.00 52.25 96 ASN A O 1
ATOM 811 N N . ILE A 1 97 ? -13.724 10.852 33.297 1.00 59.72 97 ILE A N 1
ATOM 812 C CA . ILE A 1 97 ? -13.273 10.843 34.700 1.00 59.72 97 ILE A CA 1
ATOM 813 C C . ILE A 1 97 ? -13.316 12.253 35.322 1.00 59.72 97 ILE A C 1
ATOM 815 O O . ILE A 1 97 ? -13.759 12.413 36.454 1.00 59.72 97 ILE A O 1
ATOM 819 N N . ASN A 1 98 ? -12.946 13.296 34.572 1.00 55.84 98 ASN A N 1
ATOM 820 C CA . ASN A 1 98 ? -12.973 14.681 35.067 1.00 55.84 98 ASN A CA 1
ATOM 821 C C . ASN A 1 98 ? -14.389 15.275 35.213 1.00 55.84 98 ASN A C 1
ATOM 823 O O . ASN A 1 98 ? -14.555 16.263 35.922 1.00 55.84 98 ASN A O 1
ATOM 827 N N . SER A 1 99 ? -15.413 14.697 34.571 1.00 48.94 99 SER A N 1
ATOM 828 C CA . SER A 1 99 ? -16.794 15.193 34.677 1.00 48.94 99 SER A CA 1
ATOM 829 C C . SER A 1 99 ? -17.484 14.743 35.967 1.00 48.94 99 SER A C 1
ATOM 831 O O . SER A 1 99 ? -18.398 15.419 36.432 1.00 48.94 99 SER A O 1
ATOM 833 N N . THR A 1 100 ? -17.043 13.635 36.568 1.00 51.31 100 THR A N 1
ATOM 834 C CA . THR A 1 100 ? -17.602 13.120 37.827 1.00 51.31 100 THR A CA 1
ATOM 835 C C . THR A 1 100 ? -17.084 13.895 39.043 1.00 51.31 100 THR A C 1
ATOM 837 O O . THR A 1 100 ? -17.809 14.047 40.020 1.00 51.31 100 THR A O 1
ATOM 840 N N . TYR A 1 101 ? -15.869 14.456 38.973 1.00 51.28 101 TYR A N 1
ATOM 841 C CA . TYR A 1 101 ? -15.280 15.256 40.060 1.00 51.28 101 TYR A CA 1
ATOM 842 C C . TYR A 1 101 ? -15.786 16.708 40.135 1.00 51.28 101 TYR A C 1
ATOM 844 O O . TYR A 1 101 ? -15.547 17.373 41.135 1.00 51.28 101 TYR A O 1
ATOM 852 N N . ILE A 1 102 ? -16.493 17.204 39.113 1.00 52.41 102 ILE A N 1
ATOM 853 C CA . ILE A 1 102 ? -17.053 18.572 39.088 1.00 52.41 102 ILE A CA 1
ATOM 854 C C . ILE A 1 102 ? -18.503 18.612 39.603 1.00 52.41 102 ILE A C 1
ATOM 856 O O . ILE A 1 102 ? -18.986 19.669 39.980 1.00 52.41 102 ILE A O 1
ATOM 860 N N . PHE A 1 103 ? -19.197 17.473 39.676 1.00 47.56 103 PHE A N 1
ATOM 861 C CA . PHE A 1 103 ? -20.565 17.403 40.213 1.00 47.56 103 PHE A CA 1
ATOM 862 C C . PHE A 1 103 ? -20.614 17.196 41.744 1.00 47.56 103 PHE A C 1
ATOM 864 O O . PHE A 1 103 ? -21.696 17.071 42.309 1.00 47.56 103 PHE A O 1
ATOM 871 N N . PHE A 1 104 ? -19.452 17.124 42.408 1.00 44.16 104 PHE A N 1
ATOM 872 C CA . PHE A 1 104 ? -19.309 16.830 43.844 1.00 44.16 104 PHE A CA 1
ATOM 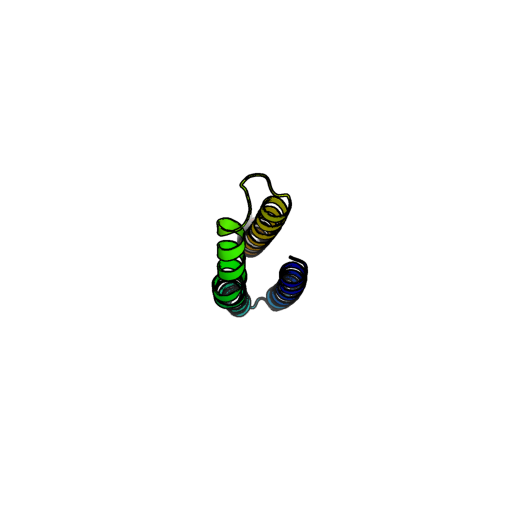873 C C . PHE A 1 104 ? -18.547 17.912 44.644 1.00 44.16 104 PHE A C 1
ATOM 875 O O . PHE A 1 104 ? -18.192 17.670 45.797 1.00 44.16 104 PHE A O 1
ATOM 882 N N . ILE A 1 105 ? -18.312 19.094 44.057 1.00 48.69 105 ILE A N 1
ATOM 883 C CA . ILE A 1 105 ? -17.835 20.322 44.728 1.00 48.69 105 ILE A CA 1
ATOM 884 C C . ILE A 1 105 ? -18.853 21.422 44.441 1.00 48.69 105 ILE A C 1
ATOM 886 O O . ILE A 1 105 ? -19.212 22.146 45.393 1.00 48.69 105 ILE A O 1
#

Nearest PDB structures (foldseek):
  4yxd-assembly1_D  TM=3.832E-01  e=2.809E+00  Sus scrofa
  6s1k-assembly1_I  TM=5.374E-01  e=6.321E+00  Escherichia coli st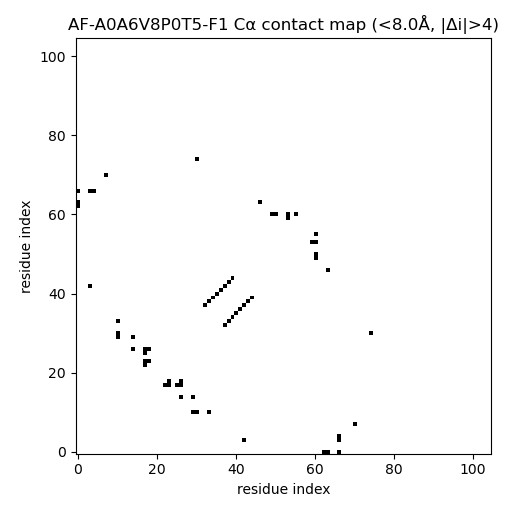r. K-12 substr. MG1655star

InterPro domains:
  IPR009080 Aminoacyl-tRNA synthetase, class Ia, anticodon-binding [SSF47323] (1-79)
  IPR013155 Methionyl/Valyl/Leucyl/Isoleucyl-tRNA synthetase, anticodon-binding [PF08264] (1-80)
  IPR050081 Isoleucine--tRNA ligase [PTHR42765] (1-81)

Solvent-accessible surface area (backbone atoms only — not comparable to full-atom values): 5930 Å² total; per-residue (Å²): 107,72,67,60,52,55,51,49,53,53,49,52,53,53,42,51,57,27,57,76,67,68,38,64,66,60,39,52,50,54,53,50,48,44,48,52,52,54,39,54,66,47,46,47,55,57,46,49,55,52,63,75,72,49,66,98,83,44,69,68,58,56,52,53,52,49,52,50,52,51,52,51,52,52,52,52,50,55,54,50,48,56,54,51,53,52,53,51,51,54,54,50,56,56,55,54,61,59,56,63,65,64,79,76,116

pLDDT: mean 73.2, std 10.13, range [44.16, 87.06]

Foldseek 3Di:
DVVLVVVLVVLVVVLVVCVVVVNVVVNVVSLVCCCVPVPVPPLVVVLVVCVVPDDPPDPVNVVSVVSVVVSVVSSVVSVVVVVVVVVVVVVVVVVVVVVVVVVPD

Radius of gyration: 20.37 Å; Cα contacts (8 Å, |Δi|>4): 33; chains: 1; bounding box: 41×33×62 Å